Protein AF-A0A6C0AKB5-F1 (afdb_monomer_lite)

Foldseek 3Di:
DDKDQCCPPDLLLVLQLLVLLVQLVVLCVVVVHDDALLSSVLSSRLSRIDDDLVVSLVVSLVSLVVRDDDDPSSVVSNVSSNVSSVVSVPDDRPPPVSVVCVVDPVSVVVSVVVVVVSVVVSVVRVD

Secondary structure (DSSP, 8-state):
---EE-TTS-HHHHHHHHHHHHHHHHHHHHTT----HHHHHHHHHHHTEES-HHHHHHHHHHHHHHHS-S-HHHHHHHHHHHHHHHHHHTSPTT-HHHHHHHH-HHHHHHHHHHHHHHHHHHHHHH-

Organism: NCBI:txid1070528

Sequence (127 aa):
MELKLKFFDKEEWSMYGTINVMIPFLLLIVLQQKISYDTLILASIIGMMKGDLIPKIIFTGFLNFLVYEKNIEWIFRSILFVVSTFIIHFIPYNNIVHKTVMNNNILLWIMRSIVLIWMCYIFYLFI

pLDDT: mean 90.38, std 6.11, range [58.78, 96.5]

Radius of gyration: 14.49 Å; chains: 1; bounding box: 36×27×44 Å

Structure (mmCIF, N/CA/C/O backbone):
data_AF-A0A6C0AKB5-F1
#
_entry.id   AF-A0A6C0AKB5-F1
#
loop_
_atom_site.group_PDB
_atom_site.id
_atom_site.type_symbol
_atom_site.label_atom_id
_atom_site.label_alt_id
_atom_site.label_comp_id
_atom_site.label_asym_id
_atom_site.label_entity_id
_atom_site.label_seq_id
_atom_site.pdbx_PDB_ins_code
_atom_site.Cartn_x
_atom_site.Cartn_y
_atom_site.Cartn_z
_atom_site.occupancy
_atom_site.B_iso_or_equiv
_atom_site.auth_seq_id
_atom_site.auth_comp_id
_atom_site.auth_asym_id
_atom_site.auth_atom_id
_atom_site.pdbx_PDB_model_num
ATOM 1 N N . MET A 1 1 ? 16.340 14.851 1.954 1.00 58.78 1 MET A N 1
ATOM 2 C CA . MET A 1 1 ? 15.402 13.722 2.140 1.00 58.78 1 MET A CA 1
ATOM 3 C C . MET A 1 1 ? 14.153 14.020 1.335 1.00 58.78 1 MET A C 1
ATOM 5 O O . MET A 1 1 ? 13.441 14.949 1.690 1.00 58.78 1 MET A O 1
ATOM 9 N N . GLU A 1 2 ? 13.907 13.289 0.250 1.00 73.25 2 GLU A N 1
ATOM 10 C CA . GLU A 1 2 ? 12.687 13.455 -0.550 1.00 73.25 2 GLU A CA 1
ATOM 11 C C . GLU A 1 2 ? 11.782 12.235 -0.373 1.00 73.25 2 GLU A C 1
ATOM 13 O O . GLU A 1 2 ? 12.172 11.110 -0.691 1.00 73.25 2 GLU A O 1
ATOM 18 N N . LEU A 1 3 ? 10.566 12.462 0.126 1.00 78.50 3 LEU A N 1
ATOM 19 C CA . LEU A 1 3 ? 9.483 11.484 0.103 1.00 78.50 3 LEU A CA 1
ATOM 20 C C . LEU A 1 3 ? 8.484 11.917 -0.968 1.00 78.50 3 LEU A C 1
ATOM 22 O O . LEU A 1 3 ? 8.030 13.059 -0.972 1.00 78.50 3 LEU A O 1
ATOM 26 N N . LYS A 1 4 ? 8.175 11.018 -1.903 1.00 83.06 4 LYS A N 1
ATOM 27 C CA . LYS A 1 4 ? 7.262 11.272 -3.022 1.00 83.06 4 LYS A CA 1
ATOM 28 C C . LYS A 1 4 ? 6.147 10.240 -3.011 1.00 83.06 4 LYS A C 1
ATOM 30 O O . LYS A 1 4 ? 6.413 9.037 -2.993 1.00 83.06 4 LYS A O 1
ATOM 35 N N . LEU A 1 5 ? 4.911 10.720 -3.065 1.00 79.94 5 LEU A N 1
ATOM 36 C CA . LEU A 1 5 ? 3.733 9.896 -3.303 1.00 79.94 5 LEU A CA 1
ATOM 37 C C . LEU A 1 5 ? 3.537 9.769 -4.813 1.00 79.94 5 LEU A C 1
ATOM 39 O O . LEU A 1 5 ? 3.384 10.773 -5.504 1.00 79.94 5 LEU A O 1
ATOM 43 N N . LYS A 1 6 ? 3.586 8.545 -5.339 1.00 79.25 6 LYS A N 1
ATOM 44 C CA . LYS A 1 6 ? 3.619 8.306 -6.792 1.00 79.25 6 LYS A CA 1
ATOM 45 C C . LYS A 1 6 ? 2.283 7.894 -7.410 1.00 79.25 6 LYS A C 1
ATOM 47 O O . LYS A 1 6 ? 2.273 7.305 -8.485 1.00 79.25 6 LYS A O 1
ATOM 52 N N . PHE A 1 7 ? 1.171 8.243 -6.763 1.00 65.88 7 PHE A N 1
ATOM 53 C CA . PHE A 1 7 ? -0.187 7.874 -7.187 1.00 65.88 7 PHE A CA 1
ATOM 54 C C . PHE A 1 7 ? -0.480 8.178 -8.665 1.00 65.88 7 PHE A C 1
ATOM 56 O O . PHE A 1 7 ? -1.057 7.337 -9.351 1.00 65.88 7 PHE A O 1
ATOM 63 N N . PHE A 1 8 ? -0.041 9.342 -9.157 1.00 66.88 8 PHE A N 1
ATOM 64 C CA . PHE A 1 8 ? -0.385 9.868 -10.485 1.00 66.88 8 PHE A CA 1
ATOM 65 C C . PHE A 1 8 ? 0.835 10.123 -11.390 1.00 66.88 8 PHE A C 1
ATOM 67 O O . PHE A 1 8 ? 0.759 10.939 -12.300 1.00 66.88 8 PHE A O 1
ATOM 74 N N . ASP A 1 9 ? 1.979 9.484 -11.119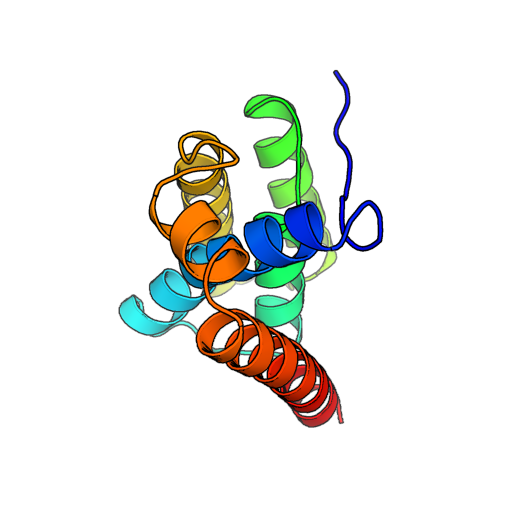 1.00 73.44 9 ASP A N 1
ATOM 75 C CA . ASP A 1 9 ? 3.231 9.762 -11.847 1.00 73.44 9 ASP A CA 1
ATOM 76 C C . ASP A 1 9 ? 3.257 9.076 -13.228 1.00 73.44 9 ASP A C 1
ATOM 78 O O . ASP A 1 9 ? 3.150 9.719 -14.269 1.00 73.44 9 ASP A O 1
ATOM 82 N N . LYS A 1 10 ? 3.353 7.743 -13.251 1.00 84.12 10 LYS A N 1
ATOM 83 C CA . LYS A 1 10 ? 3.270 6.917 -14.465 1.00 84.12 10 LYS A CA 1
ATOM 84 C C . LYS A 1 10 ? 2.506 5.648 -14.138 1.00 84.12 10 LYS A C 1
ATOM 86 O O . LYS A 1 10 ? 2.618 5.163 -13.015 1.00 84.12 10 LYS A O 1
ATOM 91 N N . GLU A 1 11 ? 1.828 5.067 -15.125 1.00 85.00 11 GLU A N 1
ATOM 92 C CA . GLU A 1 11 ? 1.094 3.811 -14.935 1.00 85.00 11 GLU A CA 1
ATOM 93 C C . GLU A 1 11 ? 1.979 2.711 -14.329 1.00 85.00 11 GLU A C 1
ATOM 95 O O . GLU A 1 11 ? 1.564 2.056 -13.380 1.00 85.00 11 GLU A O 1
ATOM 100 N N . GLU A 1 12 ? 3.231 2.580 -14.778 1.00 87.88 12 GLU A N 1
ATOM 101 C CA . GLU A 1 12 ? 4.195 1.641 -14.185 1.00 87.88 12 GLU A CA 1
ATOM 102 C C . GLU A 1 12 ? 4.408 1.875 -12.678 1.00 87.88 12 GLU A C 1
ATOM 104 O O . GLU A 1 12 ? 4.475 0.937 -11.888 1.00 87.88 12 GLU A O 1
ATOM 109 N N . TRP A 1 13 ? 4.487 3.134 -12.239 1.00 87.50 13 TRP A N 1
ATOM 110 C CA . TRP A 1 13 ? 4.635 3.450 -10.818 1.00 87.50 13 TRP A CA 1
ATOM 111 C C . TRP A 1 13 ? 3.368 3.139 -10.030 1.00 87.50 13 TRP A C 1
ATOM 113 O O . TRP A 1 13 ? 3.469 2.621 -8.917 1.00 87.50 13 TRP A O 1
ATOM 123 N N . SER A 1 14 ? 2.197 3.413 -10.601 1.00 85.38 14 SER A N 1
ATOM 124 C CA . SER A 1 14 ? 0.913 3.070 -9.990 1.00 85.38 14 SER A CA 1
ATOM 125 C C . SER A 1 14 ? 0.737 1.550 -9.885 1.00 85.38 14 SER A C 1
ATOM 127 O O . SER A 1 14 ? 0.283 1.066 -8.849 1.00 85.38 14 SER A O 1
ATOM 129 N N . MET A 1 15 ? 1.166 0.777 -10.891 1.00 90.44 15 MET A N 1
ATOM 130 C CA . MET A 1 15 ? 1.140 -0.692 -10.866 1.00 90.44 15 MET A CA 1
ATOM 131 C C . MET A 1 15 ? 2.101 -1.254 -9.824 1.00 90.44 15 MET A C 1
ATOM 133 O O . MET A 1 15 ? 1.701 -2.066 -8.990 1.00 90.44 15 MET A O 1
ATOM 137 N N . TYR A 1 16 ? 3.344 -0.770 -9.808 1.00 91.25 16 TYR A N 1
ATOM 138 C CA . TYR A 1 16 ? 4.318 -1.114 -8.777 1.00 91.25 16 TYR A CA 1
ATOM 139 C C . TYR A 1 16 ? 3.784 -0.832 -7.367 1.00 91.25 16 TYR A C 1
ATOM 141 O O . TYR A 1 16 ? 3.850 -1.688 -6.484 1.00 91.25 16 TYR A O 1
ATOM 149 N N . GLY A 1 17 ? 3.211 0.356 -7.167 1.00 89.69 17 GLY A N 1
ATOM 150 C CA . GLY A 1 17 ? 2.626 0.753 -5.897 1.00 89.69 17 GLY A CA 1
ATOM 151 C C . G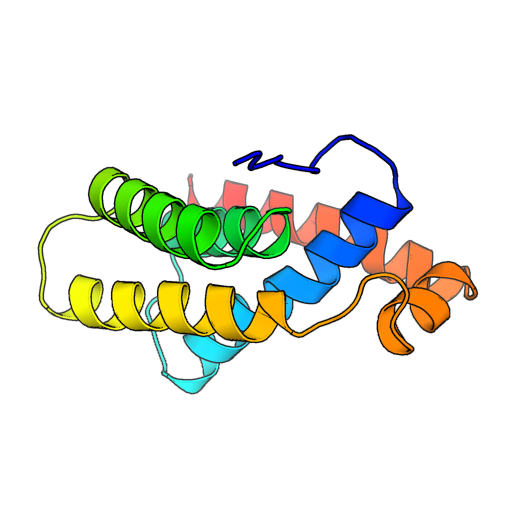LY A 1 17 ? 1.464 -0.148 -5.486 1.00 89.69 17 GLY A C 1
ATOM 152 O O . GLY A 1 17 ? 1.440 -0.624 -4.357 1.00 89.69 17 GLY A O 1
ATOM 153 N N . THR A 1 18 ? 0.559 -0.454 -6.419 1.00 89.56 18 THR A N 1
ATOM 154 C CA . THR A 1 18 ? -0.596 -1.342 -6.202 1.00 89.56 18 THR A CA 1
ATOM 155 C C . THR A 1 18 ? -0.164 -2.747 -5.788 1.00 89.56 18 THR A C 1
ATOM 157 O O . THR A 1 18 ? -0.718 -3.304 -4.844 1.00 89.56 18 THR A O 1
ATOM 160 N N . ILE A 1 19 ? 0.859 -3.311 -6.436 1.00 92.88 19 ILE A N 1
ATOM 161 C CA . ILE A 1 19 ? 1.416 -4.615 -6.048 1.00 92.88 19 ILE A CA 1
ATOM 162 C C . ILE A 1 19 ? 1.926 -4.560 -4.603 1.00 92.88 19 ILE A C 1
ATOM 164 O O . ILE A 1 19 ? 1.653 -5.462 -3.814 1.00 92.88 19 ILE A O 1
ATOM 168 N N . ASN A 1 20 ? 2.607 -3.478 -4.223 1.00 94.44 20 ASN A N 1
ATOM 169 C CA . ASN A 1 20 ? 3.116 -3.315 -2.865 1.00 94.44 20 ASN A CA 1
ATOM 170 C C . ASN A 1 20 ? 2.016 -3.143 -1.812 1.00 94.44 20 ASN A C 1
ATOM 172 O O . ASN A 1 20 ? 2.245 -3.540 -0.674 1.00 94.44 20 ASN A O 1
ATOM 176 N N . VAL A 1 21 ? 0.831 -2.616 -2.158 1.00 94.31 21 VAL A N 1
ATOM 177 C CA . VAL A 1 21 ? -0.327 -2.536 -1.237 1.00 94.31 21 VAL A CA 1
ATOM 178 C C . VAL A 1 21 ? -0.727 -3.919 -0.715 1.00 94.31 21 VAL A C 1
ATOM 180 O O . VAL A 1 21 ? -1.206 -4.041 0.413 1.00 94.31 21 VAL A O 1
ATOM 183 N N . MET A 1 22 ? -0.466 -4.982 -1.481 1.00 92.94 22 MET A N 1
ATOM 184 C CA . MET A 1 22 ? -0.733 -6.352 -1.038 1.00 92.94 22 MET A CA 1
ATOM 185 C C . MET A 1 22 ? 0.036 -6.729 0.226 1.00 92.94 22 MET A C 1
ATOM 187 O O . MET A 1 22 ? -0.433 -7.568 0.979 1.00 92.94 22 MET A O 1
ATOM 191 N N . ILE A 1 23 ? 1.173 -6.099 0.514 1.00 95.00 23 ILE A N 1
ATOM 192 C CA . ILE A 1 23 ? 1.988 -6.426 1.689 1.00 95.00 23 ILE A CA 1
ATOM 193 C C . ILE A 1 23 ? 1.295 -6.015 2.992 1.00 95.00 23 ILE A C 1
ATOM 195 O O . ILE A 1 23 ? 1.008 -6.906 3.794 1.00 95.00 23 ILE A O 1
ATOM 199 N N . PRO A 1 24 ? 0.966 -4.727 3.223 1.00 94.62 24 PRO A N 1
ATOM 200 C CA . PRO A 1 24 ? 0.194 -4.344 4.395 1.00 94.62 24 PRO A CA 1
ATOM 201 C C . PRO A 1 24 ? -1.167 -5.038 4.420 1.00 94.62 24 PRO A C 1
ATOM 203 O O . PRO A 1 24 ? -1.603 -5.458 5.487 1.00 94.62 24 PRO A O 1
ATOM 206 N N . PHE A 1 25 ? -1.819 -5.231 3.270 1.00 94.31 25 PHE A N 1
ATOM 207 C CA . PHE A 1 25 ? -3.114 -5.907 3.225 1.00 94.31 25 PHE A CA 1
ATOM 208 C C . PHE A 1 25 ? -3.047 -7.373 3.683 1.00 94.31 25 PHE A C 1
ATOM 210 O O . PHE A 1 25 ? -3.828 -7.786 4.539 1.00 94.31 25 PHE A O 1
ATOM 217 N N . LEU A 1 26 ? -2.085 -8.153 3.181 1.00 94.31 26 LEU A N 1
ATOM 218 C CA . LEU A 1 26 ? -1.886 -9.543 3.595 1.00 94.31 26 LEU A CA 1
ATOM 219 C C . LEU A 1 26 ? -1.502 -9.637 5.071 1.00 94.31 26 LEU A C 1
ATOM 221 O O . LEU A 1 26 ? -2.006 -10.512 5.766 1.00 94.31 26 LEU A O 1
ATOM 225 N N . LEU A 1 27 ? -0.660 -8.729 5.571 1.00 94.56 27 LEU A N 1
ATOM 226 C CA . LEU A 1 27 ? -0.301 -8.694 6.990 1.00 94.56 27 LEU A CA 1
ATOM 227 C C . LEU A 1 27 ? -1.514 -8.412 7.887 1.00 94.56 27 LEU A C 1
ATOM 229 O O . LEU A 1 27 ? -1.653 -9.055 8.927 1.00 94.56 27 LEU A O 1
ATOM 233 N N . LEU A 1 28 ? -2.414 -7.512 7.475 1.00 93.38 28 LEU A N 1
ATOM 234 C CA . LEU A 1 28 ? -3.674 -7.263 8.182 1.00 93.38 28 LEU A CA 1
ATOM 235 C C . LEU A 1 28 ? -4.555 -8.522 8.219 1.00 93.38 28 LEU A C 1
ATOM 237 O O . LEU A 1 28 ? -5.075 -8.857 9.281 1.00 93.38 28 LEU A O 1
ATOM 241 N N . ILE A 1 29 ? -4.681 -9.244 7.098 1.00 93.25 29 ILE A N 1
ATOM 242 C CA . ILE A 1 29 ? -5.476 -10.482 7.017 1.00 93.25 29 ILE A CA 1
ATOM 243 C C . ILE A 1 29 ? -4.869 -11.597 7.875 1.00 93.25 29 ILE A C 1
ATOM 245 O O . ILE A 1 29 ? -5.571 -12.198 8.686 1.00 93.25 29 ILE A O 1
ATOM 249 N N . VAL A 1 30 ? -3.572 -11.877 7.710 1.00 94.69 30 VAL A N 1
ATOM 250 C CA . VAL A 1 30 ? -2.873 -12.976 8.400 1.00 94.69 30 VAL A CA 1
ATOM 251 C C . VAL A 1 30 ? -2.942 -12.808 9.916 1.00 94.69 30 VAL A C 1
ATOM 253 O O . VAL A 1 30 ? -3.102 -13.786 10.639 1.00 94.69 30 VAL A O 1
ATOM 256 N N . LEU A 1 31 ? -2.872 -11.567 10.396 1.00 93.19 31 LEU A N 1
ATOM 257 C CA . LEU A 1 31 ? -2.938 -11.243 11.821 1.00 93.19 31 LEU A CA 1
ATOM 258 C C . LEU A 1 31 ? -4.344 -10.862 12.287 1.00 93.19 31 LEU A C 1
ATOM 260 O O . LEU A 1 31 ? -4.491 -10.288 13.367 1.00 93.19 31 LEU A O 1
ATOM 264 N N . GLN A 1 32 ? -5.359 -11.171 11.473 1.00 90.50 32 GLN A N 1
ATOM 265 C CA . GLN A 1 32 ? -6.780 -11.030 11.793 1.00 90.50 32 GLN A CA 1
ATOM 266 C C . GLN A 1 32 ? -7.148 -9.628 12.305 1.00 90.50 32 GLN A C 1
ATOM 268 O O . GLN A 1 32 ? -7.987 -9.462 13.188 1.00 90.50 32 GLN A O 1
ATOM 273 N N . GLN A 1 33 ? -6.500 -8.598 11.762 1.00 89.81 33 GLN A N 1
ATOM 274 C CA . GLN A 1 33 ? -6.786 -7.213 12.110 1.00 89.81 33 GLN A CA 1
ATOM 275 C C . GLN A 1 33 ? -8.098 -6.770 11.461 1.00 89.81 33 GLN A C 1
ATOM 277 O O . GLN A 1 33 ? -8.403 -7.142 10.327 1.00 89.81 33 GLN A O 1
ATOM 282 N N . LYS A 1 34 ? -8.871 -5.929 12.158 1.00 87.25 34 LYS A N 1
ATOM 283 C CA . LYS A 1 34 ? -10.108 -5.366 11.601 1.00 87.25 34 LYS A CA 1
ATOM 284 C C . LYS A 1 34 ? -9.783 -4.534 10.362 1.00 87.25 34 LYS A C 1
ATOM 286 O O . LYS A 1 34 ? -9.036 -3.561 10.447 1.00 87.25 34 LYS A O 1
ATOM 291 N N . ILE A 1 35 ? -10.409 -4.889 9.246 1.00 89.88 35 ILE A N 1
ATOM 292 C CA . ILE A 1 35 ? -10.289 -4.174 7.979 1.00 89.88 35 ILE A CA 1
ATOM 293 C C . ILE A 1 35 ? -11.352 -3.069 7.953 1.00 89.88 35 ILE A C 1
ATOM 295 O O . ILE A 1 35 ? -12.539 -3.347 7.812 1.00 89.88 35 ILE A O 1
ATOM 299 N N . SER A 1 36 ? -10.927 -1.818 8.128 1.00 90.69 36 SER A N 1
ATOM 300 C CA . SER A 1 36 ? -11.751 -0.612 7.942 1.00 90.69 36 SER A CA 1
ATOM 301 C C . SER A 1 36 ? -11.273 0.206 6.742 1.00 90.69 36 SER A C 1
ATOM 303 O O . SER A 1 36 ? -10.143 0.020 6.282 1.00 90.69 36 SER A O 1
ATOM 305 N N . TYR A 1 37 ? -12.091 1.145 6.257 1.00 91.69 37 TYR A N 1
ATOM 306 C CA . TYR A 1 37 ? -11.695 2.030 5.154 1.00 91.69 37 TYR A CA 1
ATOM 307 C C . TYR A 1 37 ? -10.369 2.757 5.460 1.00 91.69 37 TYR A C 1
ATOM 309 O O . TYR A 1 37 ? -9.470 2.760 4.622 1.00 91.69 37 TYR A O 1
ATOM 317 N N . ASP A 1 38 ? -10.173 3.223 6.698 1.00 91.12 38 ASP A N 1
ATOM 318 C CA . ASP A 1 38 ? -8.922 3.828 7.179 1.00 91.12 38 ASP A CA 1
ATOM 319 C C . ASP A 1 38 ? -7.695 2.921 7.007 1.00 91.12 38 ASP A C 1
ATOM 321 O O . ASP A 1 38 ? -6.637 3.356 6.542 1.00 91.12 38 ASP A O 1
ATOM 325 N N . THR A 1 39 ? -7.825 1.632 7.351 1.00 91.56 39 THR A N 1
ATOM 326 C CA . THR A 1 39 ? -6.724 0.658 7.217 1.00 91.56 39 THR A CA 1
ATOM 327 C C . THR A 1 39 ? -6.347 0.425 5.768 1.00 91.56 39 THR A C 1
ATOM 329 O O . THR A 1 39 ? -5.162 0.312 5.453 1.00 91.56 39 THR A O 1
ATOM 332 N N . LEU A 1 40 ? -7.338 0.407 4.879 1.00 93.19 40 LEU A N 1
ATOM 333 C CA . LEU A 1 40 ? -7.135 0.177 3.456 1.00 93.19 40 LEU A CA 1
ATOM 334 C C . LEU A 1 40 ? -6.537 1.405 2.767 1.00 93.19 40 LEU A C 1
ATOM 336 O O . LEU A 1 40 ? -5.648 1.263 1.923 1.00 93.19 40 LEU A O 1
ATOM 340 N N . ILE A 1 41 ? -6.962 2.608 3.157 1.00 93.00 41 ILE A N 1
ATOM 341 C CA . ILE A 1 41 ? -6.382 3.864 2.674 1.00 93.00 41 ILE A CA 1
ATOM 342 C C . ILE A 1 41 ? -4.917 3.954 3.102 1.00 93.00 41 ILE A C 1
ATOM 344 O O . ILE A 1 41 ? -4.047 4.191 2.262 1.00 93.00 41 ILE A O 1
ATOM 348 N N . LEU A 1 42 ? -4.612 3.696 4.378 1.00 93.25 42 LEU A N 1
ATOM 349 C CA . LEU A 1 42 ? -3.237 3.763 4.869 1.00 93.25 42 LEU A CA 1
ATOM 350 C C . LEU A 1 42 ? -2.340 2.702 4.212 1.00 93.25 42 LEU A C 1
ATOM 352 O O . LEU A 1 42 ? -1.228 3.022 3.789 1.00 93.25 42 LEU A O 1
ATOM 356 N N . ALA A 1 43 ? -2.839 1.473 4.038 1.00 94.31 43 ALA A N 1
ATOM 357 C CA . ALA A 1 43 ? -2.161 0.427 3.270 1.00 94.31 43 ALA A CA 1
ATOM 358 C C . ALA A 1 43 ? -1.844 0.883 1.833 1.00 94.31 43 ALA A C 1
ATOM 360 O O . ALA A 1 43 ? -0.735 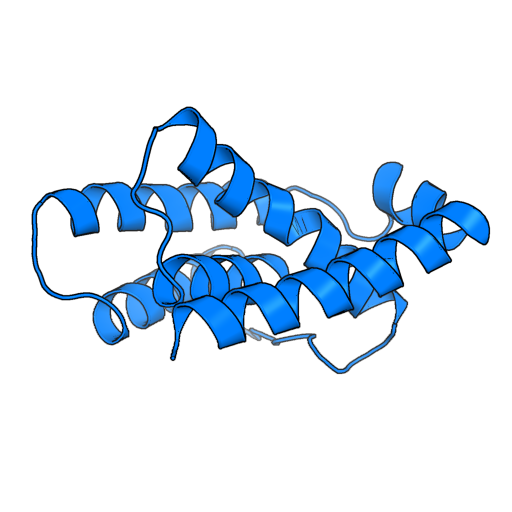0.658 1.338 1.00 94.31 43 ALA A O 1
ATOM 361 N N . SER A 1 44 ? -2.793 1.574 1.194 1.00 93.44 44 SER A N 1
ATOM 362 C CA . SER A 1 44 ? -2.640 2.106 -0.162 1.00 93.44 44 SER A CA 1
ATOM 363 C C . SER A 1 44 ? -1.557 3.184 -0.232 1.00 93.44 44 SER A C 1
ATOM 365 O O . SER A 1 44 ? -0.681 3.127 -1.093 1.00 93.44 44 SER A O 1
ATOM 367 N N . ILE A 1 45 ? -1.557 4.130 0.713 1.00 93.19 45 ILE A N 1
ATOM 368 C CA . ILE A 1 45 ? -0.532 5.179 0.797 1.00 93.19 45 ILE A CA 1
ATOM 369 C C . ILE A 1 45 ? 0.850 4.564 0.988 1.00 93.19 45 ILE A C 1
ATOM 371 O O . ILE A 1 45 ? 1.768 4.909 0.246 1.00 93.19 45 ILE A O 1
ATOM 375 N N . ILE A 1 46 ? 0.989 3.619 1.922 1.00 94.31 46 ILE A N 1
ATOM 376 C CA . ILE A 1 46 ? 2.263 2.958 2.217 1.00 94.31 46 ILE A CA 1
ATOM 377 C C . ILE A 1 46 ? 2.835 2.258 0.980 1.00 94.31 46 ILE A C 1
ATOM 379 O O . ILE A 1 46 ? 4.017 2.436 0.674 1.00 94.31 46 ILE A O 1
ATOM 383 N N . GLY A 1 47 ? 2.002 1.518 0.240 1.00 91.81 47 GLY A N 1
ATOM 384 C CA . GLY A 1 47 ? 2.413 0.830 -0.988 1.00 91.81 47 GLY A CA 1
ATOM 385 C C . GLY A 1 47 ? 2.946 1.771 -2.072 1.00 91.81 47 GLY A C 1
ATOM 386 O O . GLY A 1 47 ? 3.814 1.385 -2.856 1.00 91.81 47 GLY A O 1
ATOM 387 N N . MET A 1 48 ? 2.487 3.025 -2.084 1.00 91.06 48 MET A N 1
ATOM 388 C CA . MET A 1 48 ? 2.799 4.019 -3.117 1.00 91.06 48 MET A CA 1
ATOM 389 C C . MET A 1 48 ? 3.849 5.064 -2.701 1.00 91.06 48 MET A C 1
ATOM 391 O O . MET A 1 48 ? 4.146 5.988 -3.470 1.00 91.06 48 MET A O 1
ATOM 395 N N . MET A 1 49 ? 4.448 4.928 -1.513 1.00 92.56 49 MET A N 1
ATOM 396 C CA . MET A 1 49 ? 5.528 5.807 -1.061 1.00 92.56 49 MET A CA 1
ATOM 397 C C . MET A 1 49 ? 6.871 5.459 -1.708 1.00 92.56 49 MET A C 1
ATOM 399 O O . MET A 1 49 ? 7.380 4.342 -1.582 1.00 92.56 49 MET A O 1
ATOM 403 N N . LYS A 1 50 ? 7.537 6.464 -2.283 1.00 90.06 50 LYS A N 1
ATOM 404 C CA . LYS A 1 50 ? 8.947 6.385 -2.680 1.00 90.06 50 LYS A CA 1
ATOM 405 C C . LYS A 1 50 ? 9.797 7.331 -1.835 1.00 90.06 50 LYS A C 1
ATOM 407 O O . LYS A 1 50 ? 9.425 8.479 -1.625 1.00 90.06 50 LYS A O 1
ATOM 412 N N . GLY A 1 51 ? 10.962 6.860 -1.404 1.00 90.38 51 GLY A N 1
ATOM 413 C CA . GLY A 1 51 ? 11.937 7.639 -0.642 1.00 90.38 51 GLY A CA 1
ATOM 414 C C . GLY A 1 51 ? 12.817 6.739 0.220 1.00 90.38 51 GLY A C 1
ATOM 415 O O . GLY A 1 51 ? 12.672 5.508 0.195 1.00 90.38 51 GLY A O 1
ATOM 416 N N . ASP A 1 52 ? 13.697 7.364 0.996 1.00 93.38 52 ASP A N 1
ATOM 417 C CA . ASP A 1 52 ? 14.562 6.673 1.953 1.00 93.38 52 ASP A CA 1
ATOM 418 C C . ASP A 1 52 ? 13.737 5.998 3.061 1.00 93.38 52 ASP A C 1
ATOM 420 O O . ASP A 1 52 ? 12.592 6.370 3.336 1.00 93.38 52 ASP A O 1
ATOM 424 N N . LEU A 1 53 ? 14.306 4.979 3.708 1.00 93.69 53 LEU A N 1
ATOM 425 C CA . LEU A 1 53 ? 13.596 4.184 4.714 1.00 93.69 53 LEU A CA 1
ATOM 426 C C . LEU A 1 53 ? 13.115 5.035 5.899 1.00 93.69 53 LEU A C 1
ATOM 428 O O . LEU A 1 53 ? 11.940 4.983 6.254 1.00 93.69 53 LEU A O 1
ATOM 432 N N . ILE A 1 54 ? 14.012 5.841 6.474 1.00 94.69 54 ILE A N 1
ATOM 433 C CA . ILE A 1 54 ? 13.731 6.676 7.649 1.00 94.69 54 ILE A CA 1
ATOM 434 C C . ILE A 1 54 ? 12.544 7.629 7.410 1.00 94.69 54 ILE A C 1
ATOM 436 O O . ILE A 1 54 ? 11.582 7.550 8.176 1.00 94.69 54 ILE A O 1
ATOM 440 N N . PRO A 1 55 ? 12.526 8.482 6.360 1.00 94.06 55 PRO A N 1
ATOM 441 C CA . PRO A 1 55 ? 11.374 9.346 6.103 1.00 94.06 55 PRO A CA 1
ATOM 442 C C . PRO A 1 55 ? 10.077 8.568 5.896 1.00 94.06 55 PRO A C 1
ATOM 444 O O . PRO A 1 55 ? 9.039 9.010 6.378 1.00 94.06 55 PRO A O 1
ATOM 447 N N . LYS A 1 56 ? 10.115 7.405 5.232 1.00 94.56 56 LYS A N 1
ATOM 448 C CA . LYS A 1 56 ? 8.913 6.580 5.051 1.00 94.56 56 LYS A CA 1
ATOM 449 C C . LYS A 1 56 ? 8.368 6.062 6.378 1.00 94.56 56 LYS A C 1
ATOM 451 O O . LYS A 1 56 ? 7.158 6.111 6.580 1.00 94.56 56 LYS A O 1
ATOM 456 N N . ILE A 1 57 ? 9.228 5.593 7.284 1.00 94.69 57 ILE A N 1
ATOM 457 C CA . ILE A 1 57 ? 8.812 5.124 8.615 1.00 94.69 57 ILE A CA 1
ATOM 458 C C . ILE A 1 57 ? 8.205 6.275 9.420 1.00 94.69 57 ILE A C 1
ATOM 460 O O . ILE A 1 57 ? 7.102 6.131 9.942 1.00 94.69 57 ILE A O 1
ATOM 464 N N . ILE A 1 58 ? 8.887 7.423 9.474 1.00 93.56 58 ILE A N 1
ATOM 465 C CA . ILE A 1 58 ? 8.413 8.606 10.206 1.00 93.56 58 ILE A CA 1
ATOM 466 C C . ILE A 1 58 ? 7.056 9.065 9.659 1.00 93.56 58 ILE A C 1
ATOM 468 O O . ILE A 1 58 ? 6.115 9.270 10.422 1.00 93.56 58 ILE A O 1
ATOM 472 N N . PHE A 1 59 ? 6.930 9.168 8.335 1.00 94.06 59 PHE A N 1
ATOM 473 C CA . PHE A 1 59 ? 5.687 9.574 7.685 1.00 94.06 59 PHE A CA 1
ATOM 474 C C . PHE A 1 59 ? 4.553 8.567 7.914 1.00 94.06 59 PHE A C 1
ATOM 476 O O . PHE A 1 59 ? 3.436 8.969 8.225 1.00 94.06 59 PHE A O 1
ATOM 483 N N . THR A 1 60 ? 4.848 7.264 7.853 1.00 94.19 60 THR A N 1
ATOM 484 C CA . THR A 1 60 ? 3.883 6.205 8.197 1.00 94.19 60 THR A CA 1
ATOM 485 C C . THR A 1 60 ? 3.396 6.357 9.637 1.00 94.19 60 THR A C 1
ATOM 487 O O . THR A 1 60 ? 2.198 6.260 9.886 1.00 94.19 60 THR A O 1
ATOM 490 N N . GLY A 1 61 ? 4.306 6.634 10.576 1.00 91.44 61 GLY A N 1
ATOM 491 C CA . GLY A 1 61 ? 3.969 6.876 11.978 1.00 91.44 61 GLY A CA 1
ATOM 492 C C . GLY A 1 61 ? 3.036 8.073 12.155 1.00 91.44 61 GLY A C 1
ATOM 493 O O . GLY A 1 61 ? 1.998 7.944 12.797 1.00 91.44 61 GLY A O 1
ATOM 494 N N . PHE A 1 62 ? 3.347 9.211 11.525 1.00 91.44 62 PHE A N 1
ATOM 495 C CA . PHE A 1 62 ? 2.491 10.399 11.590 1.00 91.44 62 PHE A CA 1
ATOM 496 C C . PHE A 1 62 ? 1.107 10.180 10.983 1.00 91.44 62 PHE A C 1
ATOM 498 O O . PHE A 1 62 ? 0.118 10.570 11.597 1.00 91.44 62 PHE A O 1
ATOM 505 N N . LEU A 1 63 ? 1.017 9.532 9.817 1.00 91.75 63 LEU A N 1
ATOM 506 C CA . LEU A 1 63 ? -0.280 9.193 9.228 1.00 91.75 63 LEU A CA 1
ATOM 507 C C . LEU A 1 63 ? -1.092 8.284 10.146 1.00 91.75 63 LEU A C 1
ATOM 509 O O . LEU A 1 63 ? -2.301 8.438 10.261 1.00 91.75 63 LEU A O 1
ATOM 513 N N . ASN A 1 64 ? -0.426 7.365 10.835 1.00 90.88 64 ASN A N 1
ATOM 514 C CA . ASN A 1 64 ? -1.095 6.493 11.776 1.00 90.88 64 ASN A CA 1
ATOM 515 C C . ASN A 1 64 ? -1.661 7.259 12.982 1.00 90.88 64 ASN A C 1
ATOM 517 O O . ASN A 1 64 ? -2.822 7.071 13.335 1.00 90.88 64 ASN A O 1
ATOM 521 N N . PHE A 1 65 ? -0.875 8.173 13.562 1.00 87.44 65 PHE A N 1
ATOM 522 C CA . PHE A 1 65 ? -1.341 9.051 14.641 1.00 87.44 65 PHE A CA 1
ATOM 523 C C . PHE A 1 65 ? -2.491 9.969 14.214 1.00 87.44 65 PHE A C 1
ATOM 525 O O . PHE A 1 65 ? -3.311 10.334 15.048 1.00 87.44 65 PHE A O 1
ATOM 532 N N . LEU A 1 66 ? -2.537 10.360 12.938 1.00 87.44 66 LEU A N 1
ATOM 533 C CA . LEU A 1 66 ? -3.587 11.222 12.400 1.00 87.44 66 LEU A CA 1
ATOM 534 C C . LEU A 1 66 ? -4.916 10.479 12.211 1.00 87.44 66 LEU A C 1
ATOM 536 O O . LEU A 1 66 ? -5.975 11.069 12.394 1.00 87.44 66 LEU A O 1
ATOM 540 N N . VAL A 1 67 ? -4.855 9.212 11.797 1.00 82.56 67 VAL A N 1
ATOM 541 C CA . VAL A 1 67 ? -6.026 8.461 11.322 1.00 82.56 67 VAL A CA 1
ATOM 542 C C . VAL A 1 67 ? -6.725 7.683 12.438 1.00 82.56 67 VAL A C 1
ATOM 544 O O . VAL A 1 67 ? -7.937 7.506 12.381 1.00 82.56 67 VAL A O 1
ATOM 547 N N . TYR A 1 68 ? -6.002 7.212 13.456 1.00 83.00 68 TYR A N 1
ATOM 548 C CA . TYR A 1 68 ? -6.571 6.301 14.450 1.00 83.00 68 TYR A CA 1
ATOM 549 C C . TYR A 1 68 ? -6.694 6.897 15.844 1.00 83.00 68 TYR A C 1
ATOM 551 O O . TYR A 1 68 ? -5.801 7.573 16.353 1.00 83.00 68 TYR A O 1
ATOM 559 N N . GLU A 1 69 ? -7.777 6.515 16.515 1.00 81.44 69 GLU A N 1
ATOM 560 C CA . GLU A 1 69 ? -7.940 6.737 17.943 1.00 81.44 69 GLU A CA 1
ATOM 561 C C . GLU A 1 69 ? -6.981 5.871 18.767 1.00 81.44 69 GLU A C 1
ATOM 563 O O . GLU A 1 69 ? -6.659 4.725 18.433 1.00 81.44 69 GLU A O 1
ATOM 568 N N . LYS A 1 70 ? -6.552 6.416 19.906 1.00 80.94 70 LYS A N 1
ATOM 569 C CA . LYS A 1 70 ? -5.607 5.764 20.808 1.00 80.94 70 LYS A CA 1
ATOM 570 C C . LYS A 1 70 ? -6.261 4.577 21.524 1.00 80.94 70 LYS A C 1
ATOM 572 O O . LYS A 1 70 ? -6.904 4.743 22.557 1.00 80.94 70 LYS A O 1
ATOM 577 N N . ASN A 1 71 ? -6.019 3.369 21.024 1.00 86.00 71 ASN A N 1
ATOM 578 C CA . ASN A 1 71 ? -6.358 2.113 21.696 1.00 86.00 71 ASN A CA 1
ATOM 579 C C . ASN A 1 71 ? -5.218 1.077 21.570 1.00 86.00 71 ASN A C 1
ATOM 581 O O . ASN A 1 71 ? -4.187 1.333 20.950 1.00 86.00 71 ASN A O 1
ATOM 585 N N . ILE A 1 72 ? -5.357 -0.085 22.214 1.00 84.88 72 ILE A N 1
ATOM 586 C CA . ILE A 1 72 ? -4.316 -1.130 22.188 1.00 84.88 72 ILE A CA 1
ATOM 587 C C . ILE A 1 72 ? -4.180 -1.740 20.786 1.00 84.88 72 ILE A C 1
ATOM 589 O O . ILE A 1 72 ? -3.062 -1.932 20.311 1.00 84.88 72 ILE A O 1
ATOM 593 N N . GLU A 1 73 ? -5.295 -1.992 20.094 1.00 85.19 73 GLU A N 1
ATOM 594 C CA . GLU A 1 73 ? -5.283 -2.519 18.720 1.00 85.19 73 GLU A CA 1
ATOM 595 C C . GLU A 1 73 ? -4.524 -1.601 17.758 1.00 85.19 73 GLU A C 1
ATOM 597 O O . GLU A 1 73 ? -3.809 -2.058 16.868 1.00 85.19 73 GLU A O 1
ATOM 602 N N . TRP A 1 74 ? -4.638 -0.295 17.963 1.00 86.62 74 TRP A N 1
ATOM 603 C CA . TRP A 1 74 ? -3.974 0.729 17.184 1.00 86.62 74 TRP A CA 1
ATOM 604 C C . TRP A 1 74 ? -2.447 0.618 17.273 1.00 86.62 74 TRP A C 1
ATOM 606 O O . TRP A 1 74 ? -1.767 0.761 16.255 1.00 86.62 74 TRP A O 1
ATOM 616 N N . ILE A 1 75 ? -1.894 0.287 18.444 1.00 88.25 75 ILE A N 1
ATOM 617 C CA . ILE A 1 75 ? -0.448 0.069 18.605 1.00 88.25 75 ILE A CA 1
ATOM 618 C C . ILE A 1 75 ? -0.001 -1.106 17.731 1.00 88.25 75 ILE A C 1
ATOM 620 O O . ILE A 1 75 ? 0.978 -0.991 16.991 1.00 88.25 75 ILE A O 1
ATOM 624 N N . PHE A 1 76 ? -0.748 -2.213 17.754 1.00 89.62 76 PHE A N 1
ATOM 625 C CA . PHE A 1 76 ? -0.447 -3.383 16.928 1.00 89.62 76 PHE A CA 1
ATOM 626 C C . PHE A 1 76 ? -0.523 -3.061 15.433 1.00 89.62 76 PHE A C 1
ATOM 628 O O . PHE A 1 76 ? 0.408 -3.376 14.688 1.00 89.62 76 PHE A O 1
ATOM 635 N N . ARG A 1 77 ? -1.569 -2.354 14.989 1.00 89.19 77 ARG A N 1
ATOM 636 C CA . ARG A 1 77 ? -1.685 -1.898 13.594 1.00 89.19 77 ARG A CA 1
ATOM 637 C C . ARG A 1 77 ? -0.558 -0.943 13.210 1.00 89.19 77 ARG A C 1
ATOM 639 O O . ARG A 1 77 ? -0.041 -1.017 12.100 1.00 89.19 77 ARG A O 1
ATOM 646 N N . SER A 1 78 ? -0.121 -0.083 14.125 1.00 90.56 78 SER A N 1
ATOM 647 C CA . SER A 1 78 ? 1.008 0.825 13.906 1.00 90.56 78 SER A CA 1
ATOM 648 C C . SER A 1 78 ? 2.312 0.099 13.665 1.00 90.56 78 SER A C 1
ATOM 650 O O . SER A 1 78 ? 3.002 0.392 12.687 1.00 90.56 78 SER A O 1
ATOM 652 N N . ILE A 1 79 ? 2.610 -0.898 14.492 1.00 92.12 79 ILE A N 1
ATOM 653 C CA . ILE A 1 79 ? 3.767 -1.765 14.288 1.00 92.12 79 ILE A CA 1
ATOM 654 C C . ILE A 1 79 ? 3.657 -2.457 12.925 1.00 92.12 79 ILE A C 1
ATOM 656 O O . ILE A 1 79 ? 4.632 -2.483 12.176 1.00 92.12 79 ILE A O 1
ATOM 660 N N . LEU A 1 80 ? 2.467 -2.933 12.550 1.00 94.00 80 LEU A N 1
ATOM 661 C CA . LEU A 1 80 ? 2.260 -3.590 11.261 1.00 94.00 80 LEU A CA 1
ATOM 662 C C . LEU A 1 80 ? 2.512 -2.690 10.063 1.00 94.00 80 LEU A C 1
ATOM 664 O O . LEU A 1 80 ? 3.167 -3.111 9.111 1.00 94.00 80 LEU A O 1
ATOM 668 N N . PHE A 1 81 ? 2.037 -1.452 10.103 1.00 95.12 81 PHE A N 1
ATOM 669 C CA . PHE A 1 81 ? 2.279 -0.504 9.025 1.00 95.12 81 PHE A CA 1
ATOM 670 C C . PHE A 1 81 ? 3.758 -0.115 8.927 1.00 95.12 81 PHE A C 1
ATOM 672 O O . PHE A 1 81 ? 4.286 -0.022 7.821 1.00 95.12 81 PHE A O 1
ATOM 679 N N . VAL A 1 82 ? 4.468 0.011 10.052 1.00 94.81 82 VAL A N 1
ATOM 680 C CA . VAL A 1 82 ? 5.926 0.228 10.055 1.00 94.81 82 VAL A CA 1
ATOM 681 C C . VAL A 1 82 ? 6.670 -0.971 9.459 1.00 94.81 82 VAL A C 1
ATOM 683 O O . VAL A 1 82 ? 7.529 -0.788 8.596 1.00 94.81 82 VAL A O 1
ATOM 686 N N . VAL A 1 83 ? 6.315 -2.195 9.860 1.00 95.19 83 VAL A N 1
ATOM 687 C CA . VAL A 1 83 ? 6.883 -3.433 9.300 1.00 95.19 83 VAL A CA 1
ATOM 688 C C . VAL A 1 83 ? 6.594 -3.535 7.802 1.00 95.19 83 VAL A C 1
ATOM 690 O O . VAL A 1 83 ? 7.490 -3.846 7.021 1.00 95.19 83 VAL A O 1
ATOM 693 N N . SER A 1 84 ? 5.379 -3.192 7.373 1.00 96.50 84 SER A N 1
ATOM 694 C CA . SER A 1 84 ? 5.000 -3.158 5.957 1.00 96.50 84 SER A CA 1
ATOM 695 C C . SER A 1 84 ? 5.873 -2.178 5.173 1.00 96.50 84 SER A C 1
ATOM 697 O O . SER A 1 84 ? 6.429 -2.538 4.137 1.00 96.50 84 SER A O 1
ATOM 699 N N . THR A 1 85 ? 6.060 -0.962 5.695 1.00 96.31 85 THR A N 1
ATOM 700 C CA . THR A 1 85 ? 6.940 0.057 5.107 1.00 96.31 85 THR A CA 1
ATOM 701 C C . THR A 1 85 ? 8.387 -0.426 5.002 1.00 96.31 85 THR A C 1
ATOM 703 O O . THR A 1 85 ? 9.048 -0.167 3.990 1.00 96.31 85 THR A O 1
ATOM 706 N N . PHE A 1 86 ? 8.877 -1.141 6.018 1.00 96.38 86 PHE A N 1
ATOM 707 C CA . PHE A 1 86 ? 10.206 -1.745 6.008 1.00 96.38 86 PHE A CA 1
ATOM 708 C C . PHE A 1 86 ? 10.332 -2.799 4.904 1.00 96.38 86 PHE A C 1
ATOM 710 O O . PHE A 1 86 ? 11.235 -2.700 4.080 1.00 96.38 86 PHE A O 1
ATOM 717 N N . ILE A 1 87 ? 9.397 -3.750 4.820 1.00 95.88 87 ILE A N 1
ATOM 718 C CA . ILE A 1 87 ? 9.405 -4.803 3.793 1.00 95.88 87 ILE A CA 1
ATOM 719 C C . ILE A 1 87 ? 9.344 -4.189 2.388 1.00 95.88 87 ILE A C 1
ATOM 721 O O . ILE A 1 87 ? 10.186 -4.496 1.546 1.00 95.88 87 ILE A O 1
ATOM 725 N N . ILE A 1 88 ? 8.405 -3.267 2.147 1.00 95.31 88 ILE A N 1
ATOM 726 C CA . ILE A 1 88 ? 8.238 -2.591 0.849 1.00 95.31 88 ILE A CA 1
ATOM 727 C C . ILE A 1 88 ? 9.507 -1.839 0.437 1.00 95.31 88 ILE A C 1
ATOM 729 O O . ILE A 1 88 ? 9.814 -1.755 -0.749 1.00 95.31 88 ILE A O 1
ATOM 733 N N . HIS A 1 89 ? 10.271 -1.286 1.386 1.00 95.12 89 HIS A N 1
ATOM 734 C CA . HIS A 1 89 ? 11.513 -0.584 1.064 1.00 95.12 89 HIS A CA 1
ATOM 735 C C . HIS A 1 89 ? 12.555 -1.482 0.387 1.00 95.12 89 HIS A C 1
ATOM 737 O O . HIS A 1 89 ? 13.286 -0.990 -0.468 1.00 95.12 89 HIS A O 1
ATOM 743 N N . PHE A 1 90 ? 12.600 -2.770 0.726 1.00 94.69 90 PHE A N 1
ATOM 744 C CA . PHE A 1 90 ? 13.549 -3.716 0.135 1.00 94.69 90 PHE A CA 1
ATOM 745 C C . PHE A 1 90 ? 13.058 -4.358 -1.159 1.00 94.69 90 PHE A C 1
ATOM 747 O O . PHE A 1 90 ? 13.806 -5.096 -1.798 1.00 94.69 90 PHE A O 1
ATOM 754 N N . ILE A 1 91 ? 11.829 -4.070 -1.579 1.00 92.94 91 ILE A N 1
ATOM 755 C CA . ILE A 1 91 ? 11.323 -4.527 -2.866 1.00 92.94 91 ILE A CA 1
ATOM 756 C C . ILE A 1 91 ? 11.794 -3.535 -3.928 1.00 92.94 91 ILE A C 1
ATOM 758 O O . ILE A 1 91 ? 11.484 -2.347 -3.844 1.00 92.94 91 ILE A O 1
ATOM 762 N N . PRO A 1 92 ? 12.569 -3.976 -4.931 1.00 90.50 92 PRO A N 1
ATOM 763 C CA . PRO A 1 92 ? 13.036 -3.072 -5.961 1.00 90.50 92 PRO A CA 1
ATOM 764 C C . PRO A 1 92 ? 11.923 -2.783 -6.971 1.00 90.50 92 PRO A C 1
ATOM 766 O O . PRO A 1 92 ? 11.121 -3.654 -7.327 1.00 90.50 92 PRO A O 1
ATOM 769 N N . TYR A 1 93 ? 11.929 -1.559 -7.499 1.00 89.12 93 TYR A N 1
ATOM 770 C CA . TYR A 1 93 ? 11.185 -1.225 -8.711 1.00 89.12 93 TYR A CA 1
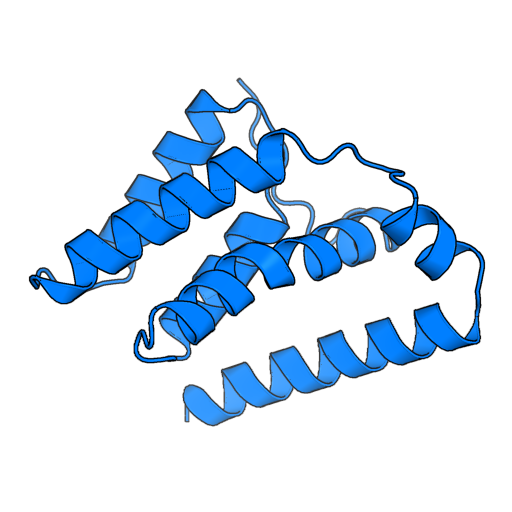ATOM 771 C C . TYR A 1 93 ? 11.653 -2.118 -9.867 1.00 89.12 93 TYR A C 1
ATOM 773 O O . TYR A 1 93 ? 12.835 -2.450 -9.954 1.00 89.12 93 TYR A O 1
ATOM 781 N N . ASN A 1 94 ? 10.743 -2.500 -10.766 1.00 89.56 94 ASN A N 1
ATOM 782 C CA . ASN A 1 94 ? 11.045 -3.427 -11.868 1.00 89.56 94 ASN A CA 1
ATOM 783 C C . ASN A 1 94 ? 11.551 -4.809 -11.412 1.00 89.56 94 ASN A C 1
ATOM 785 O O . ASN A 1 94 ? 12.307 -5.472 -12.129 1.00 89.56 94 ASN A O 1
ATOM 789 N N . ASN A 1 95 ? 11.097 -5.271 -10.244 1.00 92.06 95 ASN A N 1
ATOM 790 C CA . ASN A 1 95 ? 11.218 -6.673 -9.854 1.00 92.06 95 ASN A CA 1
ATOM 791 C C . ASN A 1 95 ? 10.466 -7.606 -10.827 1.00 92.06 95 ASN A C 1
ATOM 793 O O . ASN A 1 95 ? 9.726 -7.160 -11.706 1.00 92.06 95 ASN A O 1
ATOM 797 N N . ILE A 1 96 ? 10.669 -8.915 -10.659 1.00 92.31 96 ILE A N 1
ATOM 798 C CA . ILE A 1 96 ? 10.104 -9.953 -11.533 1.00 92.31 96 ILE A CA 1
ATOM 799 C C . ILE A 1 96 ? 8.578 -9.834 -11.614 1.00 92.31 96 ILE A C 1
ATOM 801 O O . ILE A 1 96 ? 8.047 -9.780 -12.715 1.0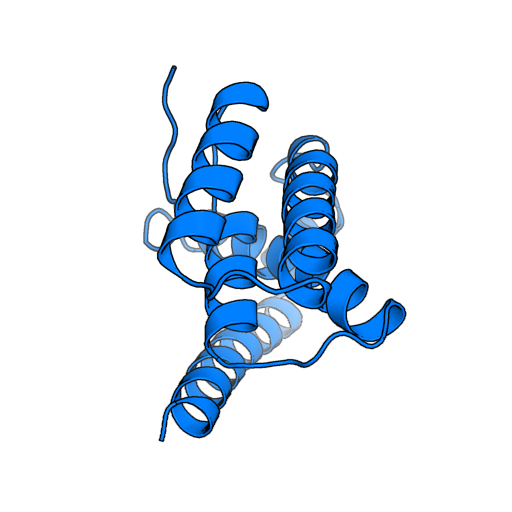0 92.31 96 ILE A O 1
ATOM 805 N N . VAL A 1 97 ? 7.888 -9.703 -10.477 1.00 90.75 97 VAL A N 1
ATOM 806 C CA . VAL A 1 97 ? 6.418 -9.610 -10.427 1.00 90.75 97 VAL A CA 1
ATOM 807 C C . VAL A 1 97 ? 5.928 -8.377 -11.186 1.00 90.75 97 VAL A C 1
ATOM 809 O O . VAL A 1 97 ? 5.048 -8.486 -12.038 1.00 90.75 97 VAL A O 1
ATOM 812 N N . HIS A 1 98 ? 6.543 -7.217 -10.939 1.00 92.94 98 HIS A N 1
ATOM 813 C CA . HIS A 1 98 ? 6.208 -5.977 -11.635 1.00 92.94 98 HIS A CA 1
ATOM 814 C C . HIS A 1 98 ? 6.403 -6.112 -13.150 1.00 92.94 98 HIS A C 1
ATOM 816 O O . HIS A 1 98 ? 5.496 -5.806 -13.919 1.00 92.94 98 HIS A O 1
ATOM 822 N N . LYS A 1 99 ? 7.554 -6.636 -13.588 1.00 93.50 99 LYS A N 1
ATOM 823 C CA . LYS A 1 99 ? 7.844 -6.859 -15.012 1.00 93.50 99 LYS A CA 1
ATOM 824 C C . LYS A 1 99 ? 6.857 -7.829 -15.656 1.00 93.50 99 LYS A C 1
ATOM 826 O O . LYS A 1 99 ? 6.431 -7.595 -16.781 1.00 93.50 99 LYS A O 1
ATOM 831 N N . THR A 1 100 ? 6.481 -8.900 -14.961 1.00 93.81 100 THR A N 1
ATOM 832 C CA . THR A 1 100 ? 5.514 -9.879 -15.469 1.00 93.81 100 THR A CA 1
ATOM 833 C C . THR A 1 100 ? 4.143 -9.250 -15.695 1.00 93.81 100 THR A C 1
ATOM 835 O O . THR A 1 100 ? 3.536 -9.504 -16.733 1.00 93.81 100 THR A O 1
ATOM 838 N N . VAL A 1 101 ? 3.674 -8.402 -14.773 1.00 92.94 101 VAL A N 1
ATOM 839 C CA . VAL A 1 101 ? 2.417 -7.654 -14.942 1.00 92.94 101 VAL A CA 1
ATOM 840 C C . VAL A 1 101 ? 2.515 -6.690 -16.123 1.00 92.94 101 VAL A C 1
ATOM 842 O O . VAL A 1 101 ? 1.632 -6.685 -16.974 1.00 92.94 101 VAL A O 1
ATOM 845 N N . MET A 1 102 ? 3.600 -5.917 -16.215 1.00 94.00 102 MET A N 1
ATOM 846 C CA . MET A 1 102 ? 3.763 -4.911 -17.271 1.00 94.00 102 MET A CA 1
ATOM 847 C C . MET A 1 102 ? 3.912 -5.514 -18.675 1.00 94.00 102 MET A C 1
ATOM 849 O O . MET A 1 102 ? 3.474 -4.906 -19.646 1.00 94.00 102 MET A O 1
ATOM 853 N N . ASN A 1 103 ? 4.494 -6.710 -18.797 1.00 94.56 103 ASN A N 1
ATOM 854 C CA . ASN A 1 103 ? 4.726 -7.365 -20.088 1.00 94.56 103 ASN A CA 1
ATOM 855 C C . ASN A 1 103 ? 3.549 -8.233 -20.566 1.00 94.56 103 ASN A C 1
ATOM 857 O O . ASN A 1 103 ? 3.599 -8.766 -21.675 1.00 94.56 103 ASN A O 1
ATOM 861 N N . ASN A 1 104 ? 2.509 -8.420 -19.750 1.00 95.12 104 ASN A N 1
ATOM 862 C CA . ASN A 1 104 ? 1.368 -9.267 -20.083 1.00 95.12 104 ASN A CA 1
ATOM 863 C C . ASN A 1 104 ? 0.070 -8.453 -20.063 1.00 95.12 104 ASN A C 1
ATOM 865 O O . ASN A 1 104 ? -0.449 -8.117 -19.000 1.00 95.12 104 ASN A O 1
ATOM 869 N N . ASN A 1 105 ? -0.496 -8.210 -21.249 1.00 94.56 105 ASN A N 1
ATOM 870 C CA . ASN A 1 105 ? -1.724 -7.427 -21.410 1.00 94.56 105 ASN A CA 1
ATOM 871 C C . ASN A 1 105 ? -2.896 -7.950 -20.567 1.00 94.56 105 ASN A C 1
ATOM 873 O O . ASN A 1 105 ? -3.670 -7.151 -20.048 1.00 94.56 105 ASN A O 1
ATOM 877 N N . ILE A 1 106 ? -3.030 -9.270 -20.409 1.00 95.44 106 ILE A N 1
ATOM 878 C CA . ILE A 1 106 ? -4.116 -9.867 -19.621 1.00 95.44 106 ILE A CA 1
ATOM 879 C C . ILE A 1 106 ? -3.925 -9.527 -18.140 1.00 95.44 106 ILE A C 1
ATOM 881 O O . ILE A 1 106 ? -4.852 -9.035 -17.500 1.00 95.44 106 ILE A O 1
ATOM 885 N N . LEU A 1 107 ? -2.716 -9.727 -17.605 1.00 93.50 107 LEU A N 1
ATOM 886 C CA . LEU A 1 107 ? -2.406 -9.398 -16.209 1.00 93.50 107 LEU A CA 1
ATOM 887 C C . LEU A 1 107 ? -2.537 -7.900 -15.934 1.00 93.50 107 LEU A C 1
ATOM 889 O O . LEU A 1 107 ? -3.055 -7.518 -14.888 1.00 93.50 107 LEU A O 1
ATOM 893 N N . LEU A 1 108 ? -2.120 -7.055 -16.876 1.00 93.88 108 LEU A N 1
ATOM 894 C CA . LEU A 1 108 ? -2.262 -5.610 -16.760 1.00 93.88 108 LEU A CA 1
ATOM 895 C C . LEU A 1 108 ? -3.736 -5.194 -16.654 1.00 93.88 108 LEU A C 1
ATOM 897 O O . LEU A 1 108 ? -4.094 -4.411 -15.775 1.00 93.88 108 LEU A O 1
ATOM 901 N N . TRP A 1 109 ? -4.610 -5.749 -17.501 1.00 94.62 109 TRP A N 1
ATOM 902 C CA . TRP A 1 109 ? -6.051 -5.496 -17.420 1.00 94.62 109 TRP A CA 1
ATOM 903 C C . TRP A 1 109 ? -6.663 -6.001 -16.115 1.00 94.62 109 TRP A C 1
ATOM 905 O O . TRP A 1 109 ? -7.438 -5.272 -15.499 1.00 94.62 109 TRP A O 1
ATOM 915 N N . ILE A 1 110 ? -6.264 -7.187 -15.648 1.00 93.88 110 ILE A N 1
ATOM 916 C CA . ILE A 1 110 ? -6.692 -7.711 -14.344 1.00 93.88 110 ILE A CA 1
ATOM 917 C C . ILE A 1 110 ? -6.291 -6.745 -13.224 1.00 93.88 110 ILE A C 1
ATOM 919 O O . ILE A 1 110 ? -7.128 -6.390 -12.398 1.00 93.88 110 ILE A O 1
ATOM 923 N N . MET A 1 111 ? -5.047 -6.262 -13.213 1.00 92.06 111 MET A N 1
ATOM 924 C CA . MET A 1 111 ? -4.575 -5.320 -12.196 1.00 92.06 111 MET A CA 1
ATOM 925 C C . MET A 1 111 ? -5.329 -3.989 -12.240 1.00 92.06 111 MET A C 1
ATOM 927 O O . MET A 1 111 ? -5.714 -3.477 -11.192 1.00 92.06 111 MET A O 1
ATOM 931 N N . ARG A 1 112 ? -5.621 -3.455 -13.431 1.00 92.88 112 ARG A N 1
ATOM 932 C CA . ARG A 1 112 ? -6.465 -2.257 -13.588 1.00 92.88 112 ARG A CA 1
ATOM 933 C C . ARG A 1 112 ? -7.863 -2.471 -13.003 1.00 92.88 112 ARG A C 1
ATOM 935 O O . ARG A 1 112 ? -8.353 -1.619 -12.265 1.00 92.88 112 ARG A O 1
ATOM 942 N N . SER A 1 113 ? -8.487 -3.615 -13.283 1.00 93.75 113 SER A N 1
ATOM 943 C CA . SER A 1 113 ? -9.783 -3.971 -12.700 1.00 93.75 113 SER A CA 1
ATOM 944 C C . SER A 1 113 ? -9.710 -4.115 -11.180 1.00 93.75 113 SER A C 1
ATOM 946 O O . SER A 1 113 ? -10.601 -3.626 -10.493 1.00 93.75 113 SER A O 1
ATOM 948 N N . ILE A 1 114 ? -8.640 -4.710 -10.641 1.00 91.69 114 ILE A N 1
ATOM 949 C CA . ILE A 1 114 ? -8.416 -4.809 -9.191 1.00 91.69 114 ILE A CA 1
ATOM 950 C C . ILE A 1 114 ? -8.323 -3.420 -8.563 1.00 91.69 114 ILE A C 1
ATOM 952 O O . ILE A 1 114 ? -8.957 -3.198 -7.540 1.00 91.69 114 ILE A O 1
ATOM 956 N N . VAL A 1 115 ? -7.600 -2.473 -9.170 1.00 90.94 115 VAL A N 1
ATOM 957 C CA . VAL A 1 115 ? -7.526 -1.088 -8.670 1.00 90.94 115 VAL A CA 1
ATOM 958 C C . VAL A 1 115 ? -8.913 -0.444 -8.624 1.00 90.94 115 VAL A C 1
ATOM 960 O O . VAL A 1 115 ? -9.267 0.170 -7.620 1.00 90.94 115 VAL A O 1
ATOM 963 N N . LEU A 1 116 ? -9.724 -0.607 -9.674 1.00 92.69 116 LEU A N 1
ATOM 964 C CA . LEU A 1 116 ? -11.092 -0.077 -9.699 1.00 92.69 116 LEU A CA 1
ATOM 965 C C . LEU A 1 116 ? -11.962 -0.705 -8.603 1.00 92.69 116 LEU A C 1
ATOM 967 O O . LEU A 1 116 ? -12.605 0.017 -7.844 1.00 92.69 116 LEU A O 1
ATOM 971 N N . ILE A 1 117 ? -11.934 -2.034 -8.477 1.00 93.19 117 ILE A N 1
ATOM 972 C CA . ILE A 1 117 ? -12.672 -2.769 -7.440 1.00 93.19 117 ILE A CA 1
ATOM 973 C C . ILE A 1 117 ? -12.209 -2.341 -6.045 1.00 93.19 117 ILE A C 1
ATOM 975 O O . ILE A 1 117 ? -13.040 -2.133 -5.166 1.00 93.19 117 ILE A O 1
ATOM 979 N N . TRP A 1 118 ? -10.903 -2.164 -5.845 1.00 92.00 118 TRP A N 1
ATOM 980 C CA . TRP A 1 118 ? -10.312 -1.722 -4.585 1.00 92.00 118 TRP A CA 1
ATOM 981 C C . TRP A 1 118 ? -10.827 -0.344 -4.174 1.00 92.00 118 TRP A C 1
ATOM 983 O O . TRP A 1 118 ? -11.264 -0.163 -3.039 1.00 92.00 118 TRP A O 1
ATOM 993 N N . MET A 1 119 ? -10.852 0.610 -5.108 1.00 92.06 119 MET A N 1
ATOM 994 C CA . MET A 1 119 ? -11.409 1.939 -4.857 1.00 92.06 119 MET A CA 1
ATOM 995 C C . MET A 1 119 ? -12.905 1.864 -4.537 1.00 92.06 119 MET A C 1
ATOM 997 O O . MET A 1 119 ? -13.334 2.437 -3.538 1.00 92.06 119 MET A O 1
ATOM 1001 N N . CYS A 1 120 ? -13.693 1.119 -5.321 1.00 94.38 120 CYS A N 1
ATOM 1002 C CA . CYS A 1 120 ? -15.118 0.910 -5.044 1.00 94.38 120 CYS A CA 1
ATOM 1003 C C . CYS A 1 120 ? -15.354 0.285 -3.662 1.00 94.38 120 CYS A C 1
ATOM 1005 O O . CYS A 1 120 ? -16.274 0.692 -2.959 1.00 94.38 120 CYS A O 1
ATOM 1007 N N . TYR A 1 121 ? -14.516 -0.669 -3.255 1.00 93.06 121 TYR A N 1
ATOM 1008 C CA . TYR A 1 121 ? -14.615 -1.327 -1.957 1.00 93.06 121 TYR A CA 1
ATOM 1009 C C . TYR A 1 121 ? -14.293 -0.379 -0.795 1.00 93.06 121 TYR A C 1
ATOM 1011 O O . TYR A 1 121 ? -15.025 -0.359 0.192 1.00 93.06 121 TYR A O 1
ATOM 1019 N N . ILE A 1 122 ? -13.253 0.455 -0.923 1.00 92.81 122 ILE A N 1
ATOM 1020 C CA . ILE A 1 122 ? -12.955 1.501 0.068 1.00 92.81 122 ILE A CA 1
ATOM 1021 C C . ILE A 1 122 ? -14.134 2.471 0.192 1.00 92.81 122 ILE A C 1
ATOM 1023 O O . ILE A 1 122 ? -14.547 2.770 1.309 1.00 92.81 122 ILE A O 1
ATOM 1027 N N . PHE A 1 123 ? -14.701 2.926 -0.932 1.00 93.06 123 PHE A N 1
ATOM 1028 C CA . PHE A 1 123 ? -15.873 3.808 -0.923 1.00 93.06 123 PHE A CA 1
ATOM 1029 C C . PHE A 1 123 ? -17.096 3.152 -0.279 1.00 93.06 123 PHE A C 1
ATOM 1031 O O . PHE A 1 123 ? -17.795 3.803 0.487 1.00 93.06 123 PHE A O 1
ATOM 1038 N N . TYR A 1 124 ? -17.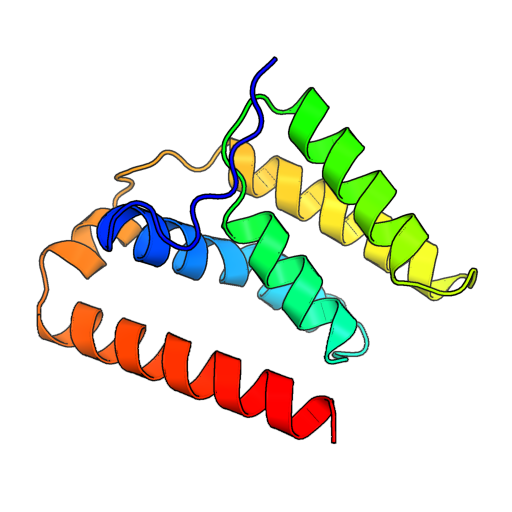339 1.871 -0.549 1.00 94.12 124 TYR A N 1
ATOM 1039 C CA . TYR A 1 124 ? -18.431 1.127 0.074 1.00 94.12 124 TYR A CA 1
ATOM 1040 C C . TYR A 1 124 ? -18.274 1.023 1.597 1.00 94.12 124 TYR A C 1
ATOM 1042 O O . TYR A 1 124 ? -19.259 1.145 2.305 1.00 94.12 124 TYR A O 1
ATOM 1050 N N . LEU A 1 125 ? -17.052 0.830 2.107 1.00 91.38 125 LEU A N 1
ATOM 1051 C CA . LEU A 1 125 ? -16.785 0.786 3.552 1.00 91.38 125 LEU A CA 1
ATOM 1052 C C . LEU A 1 125 ? -16.841 2.157 4.239 1.00 91.38 125 LEU A C 1
ATOM 1054 O O . LEU A 1 125 ? -16.835 2.213 5.469 1.00 91.38 125 LEU A O 1
ATOM 1058 N N . PHE A 1 126 ? -16.786 3.238 3.463 1.00 85.44 126 PHE A N 1
ATOM 1059 C CA . PHE A 1 126 ? -16.865 4.605 3.967 1.00 85.44 126 PHE A CA 1
ATOM 1060 C C . PHE A 1 126 ? -18.314 5.066 4.185 1.00 85.44 126 PHE A C 1
ATOM 1062 O O . PHE A 1 126 ? -18.557 5.871 5.083 1.00 85.44 126 PHE A O 1
ATOM 1069 N N . ILE A 1 127 ? -19.246 4.583 3.354 1.00 81.56 127 ILE A N 1
ATOM 1070 C CA . ILE A 1 127 ? -20.692 4.860 3.434 1.00 81.56 127 ILE A CA 1
ATOM 1071 C C . ILE A 1 127 ? -21.325 3.999 4.530 1.00 81.56 127 ILE A C 1
ATOM 1073 O O . ILE A 1 127 ? -22.142 4.556 5.296 1.00 81.56 127 ILE A O 1
#